Protein AF-A0A7K3LCH3-F1 (afdb_monomer_lite)

Foldseek 3Di:
DPPPVVVVCVVVVVVVVVVVVVVVVVVVVVVCVPDDDDPVVVVVVLVVVLCVVLVVVLVVVLVVQLVVQLVVQCVVCVVVVRNVCSNVRSVVVSCVVSVVVSVVVSVVVSPPDDDPDDPPPD

InterPro domains:
  IPR030802 ABC transporter permease MalE [PF02405] (44-113)
  IPR030802 ABC transporter permease MalE [PTHR30188] (7-112)

Radius of gyration: 24.0 Å; chains: 1; bounding box: 34×60×65 Å

Sequence (122 aa):
MGGDALISSNSIARPMRDVGSFAAMSLDTMVQIFRPPWAWREFLLQTWFVARVSLVPTVLLSIPFTVLTTFTLNVLLVEIGAADFSGTGAALGTVTQTGPIVTVLVVAGAGGVPPVNESALF

Organism: NCBI:txid354243

Secondary structure (DSSP, 8-state):
--SHHHHHHHHHHHHHHHHHHHHHHHHHHHHHHTSSPP-HHHHHHHHHHHHHHHHHHHHHHHHHHHHHHHHHHHHHHHHTT-GGGHHHHHHHHHHHHHHHHHHHHHHHHHTT----SS-TT-

Structure (mmCIF, N/CA/C/O backbone):
data_AF-A0A7K3LCH3-F1
#
_entry.id   AF-A0A7K3LCH3-F1
#
loop_
_atom_site.group_PDB
_atom_site.id
_atom_site.type_symbol
_atom_site.label_atom_id
_atom_site.label_alt_id
_atom_site.label_comp_id
_atom_site.label_asym_id
_atom_site.label_entity_id
_atom_site.label_seq_id
_atom_site.pdbx_PDB_ins_code
_atom_site.Cartn_x
_atom_site.Cartn_y
_atom_site.Cartn_z
_atom_site.occupancy
_atom_site.B_iso_or_equiv
_atom_site.auth_seq_id
_atom_site.auth_comp_id
_atom_site.auth_asym_id
_atom_site.auth_atom_id
_atom_site.pdbx_PDB_model_num
ATOM 1 N N . MET A 1 1 ? -5.658 -45.671 27.726 1.00 54.44 1 MET A N 1
ATOM 2 C CA . MET A 1 1 ? -5.993 -45.295 26.334 1.00 54.44 1 MET A CA 1
ATOM 3 C C . MET A 1 1 ? -7.076 -44.224 26.388 1.00 54.44 1 MET A C 1
ATOM 5 O O . MET A 1 1 ? -8.245 -44.568 26.393 1.00 54.44 1 MET A O 1
ATOM 9 N N . GLY A 1 2 ? -6.712 -42.958 26.593 1.00 57.31 2 GLY A N 1
ATOM 10 C CA . GLY A 1 2 ? -7.696 -41.896 26.865 1.00 57.31 2 GLY A CA 1
ATOM 11 C C . GLY A 1 2 ? -7.134 -40.471 26.904 1.00 57.31 2 GLY A C 1
ATOM 12 O O . GLY A 1 2 ? -7.834 -39.561 27.333 1.00 57.31 2 GLY A O 1
ATOM 13 N N . GLY A 1 3 ? -5.882 -40.260 26.479 1.00 57.31 3 GLY A N 1
ATOM 14 C CA . GLY A 1 3 ? -5.268 -38.922 26.401 1.00 57.31 3 GLY A CA 1
ATOM 15 C C . GLY A 1 3 ? -5.453 -38.258 25.031 1.00 57.31 3 GLY A C 1
ATOM 16 O O . GLY A 1 3 ? -5.245 -37.064 24.866 1.00 57.31 3 GLY A O 1
ATOM 17 N N . ASP A 1 4 ? -5.885 -39.042 24.054 1.00 58.41 4 ASP A N 1
ATOM 18 C CA . ASP A 1 4 ? -5.847 -38.784 22.621 1.00 58.41 4 ASP A CA 1
ATOM 19 C C . ASP A 1 4 ? -7.101 -38.024 22.132 1.00 58.41 4 ASP A C 1
ATOM 21 O O . ASP A 1 4 ? -7.013 -37.173 21.246 1.00 58.41 4 ASP A O 1
ATOM 25 N N . ALA A 1 5 ? -8.250 -38.204 22.798 1.00 56.81 5 ALA A N 1
ATOM 26 C CA . ALA A 1 5 ? -9.499 -37.497 22.487 1.00 56.81 5 ALA A CA 1
ATOM 27 C C . ALA A 1 5 ? -9.530 -36.030 22.974 1.00 56.81 5 ALA A C 1
ATOM 29 O O . ALA A 1 5 ? -10.176 -35.181 22.359 1.00 56.81 5 ALA A O 1
ATOM 30 N N . LEU A 1 6 ? -8.808 -35.696 24.052 1.00 55.38 6 LEU A N 1
ATOM 31 C CA . LEU A 1 6 ? -8.745 -34.326 24.586 1.00 55.38 6 LEU A CA 1
ATOM 32 C C . LEU A 1 6 ? -7.836 -33.404 23.756 1.00 55.38 6 LEU A C 1
ATOM 34 O O . LEU A 1 6 ? -8.024 -32.187 23.761 1.00 55.38 6 LEU A O 1
ATOM 38 N N . ILE A 1 7 ? -6.876 -33.971 23.019 1.00 57.34 7 ILE A N 1
ATOM 39 C CA . ILE A 1 7 ? -5.931 -33.219 22.182 1.00 57.34 7 ILE A CA 1
ATOM 40 C C . ILE A 1 7 ? -6.604 -32.753 20.878 1.00 57.34 7 ILE A C 1
ATOM 42 O O . ILE A 1 7 ? -6.376 -31.622 20.455 1.00 57.34 7 ILE A O 1
ATOM 46 N N . SER A 1 8 ? -7.503 -33.559 20.297 1.00 57.41 8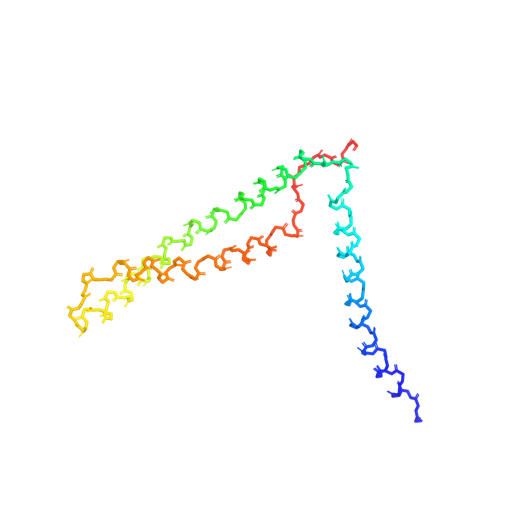 SER A N 1
ATOM 47 C CA . SER A 1 8 ? -8.206 -33.243 19.039 1.00 57.41 8 SER A CA 1
ATOM 48 C C . SER A 1 8 ? -9.259 -32.133 19.189 1.00 57.41 8 SER A C 1
ATOM 50 O O . SER A 1 8 ? -9.323 -31.208 18.377 1.00 57.41 8 SER A O 1
ATOM 52 N N . SER A 1 9 ? -10.032 -32.152 20.279 1.00 55.31 9 SER A N 1
ATOM 53 C CA . SER A 1 9 ? -11.023 -31.103 20.557 1.00 55.31 9 SER A CA 1
ATOM 54 C C . SER A 1 9 ? -10.363 -29.751 20.828 1.00 55.31 9 SER A C 1
ATOM 56 O O . SER A 1 9 ? -10.870 -28.716 20.403 1.00 55.31 9 SER A O 1
ATOM 58 N N . ASN A 1 10 ? -9.207 -29.737 21.501 1.00 60.50 10 ASN A N 1
ATOM 59 C CA . ASN A 1 10 ? -8.522 -28.498 21.870 1.00 60.50 10 ASN A CA 1
ATOM 60 C C . ASN A 1 10 ? -7.665 -27.923 20.725 1.00 60.50 10 ASN A C 1
ATOM 62 O O . ASN A 1 10 ? -7.453 -26.713 20.678 1.00 60.50 10 ASN A O 1
ATOM 66 N N . SER A 1 11 ? -7.195 -28.748 19.781 1.00 61.84 11 SER A N 1
ATOM 67 C CA . SER A 1 11 ? -6.444 -28.274 18.610 1.00 61.84 11 SER A CA 1
ATOM 68 C C . SER A 1 11 ? -7.331 -27.578 17.578 1.00 61.84 11 SER A C 1
ATOM 70 O O . SER A 1 11 ? -6.869 -26.652 16.921 1.00 61.84 11 SER A O 1
ATOM 72 N N . ILE A 1 12 ? -8.598 -27.991 17.458 1.00 65.06 12 ILE A N 1
ATOM 73 C CA . ILE A 1 12 ? -9.586 -27.380 16.551 1.00 65.06 12 ILE A CA 1
ATOM 74 C C . ILE A 1 12 ? -10.340 -26.236 17.249 1.00 65.06 12 ILE A C 1
ATOM 76 O O . ILE A 1 12 ? -10.626 -25.214 16.629 1.00 65.06 12 ILE A O 1
ATOM 80 N N . ALA A 1 13 ? -10.607 -26.342 18.556 1.00 72.19 13 ALA A N 1
ATOM 81 C CA . ALA A 1 13 ? -11.300 -25.284 19.297 1.00 72.19 13 ALA A CA 1
ATOM 82 C C . ALA A 1 13 ? -10.473 -23.997 19.468 1.00 72.19 13 ALA A C 1
ATOM 84 O O . ALA A 1 13 ? -11.057 -22.924 19.612 1.00 72.19 13 ALA A O 1
ATOM 85 N N . ARG A 1 14 ? -9.135 -24.081 19.455 1.00 74.19 14 ARG A N 1
ATOM 86 C CA . ARG A 1 14 ? -8.232 -22.916 19.527 1.00 74.19 14 ARG A CA 1
ATOM 87 C C . ARG A 1 14 ? -8.364 -21.977 18.317 1.00 74.19 14 ARG A C 1
ATOM 89 O O . ARG A 1 14 ? -8.804 -20.851 18.530 1.00 74.19 14 ARG A O 1
ATOM 96 N N . PRO A 1 15 ? -8.123 -22.420 17.067 1.00 79.31 15 PRO A N 1
ATOM 97 C CA . PRO A 1 15 ? -8.269 -21.550 15.900 1.00 79.31 15 PRO A CA 1
ATOM 98 C C . PRO A 1 15 ? -9.709 -21.051 15.731 1.00 79.31 15 PRO A C 1
ATOM 100 O O . PRO A 1 15 ? -9.925 -19.920 15.310 1.00 79.31 15 PRO A O 1
ATOM 103 N N . MET A 1 16 ? -10.710 -21.849 16.121 1.00 82.44 16 MET A N 1
ATOM 104 C CA . MET A 1 16 ? -12.113 -21.433 16.040 1.00 82.44 16 MET A CA 1
ATOM 105 C C . MET A 1 16 ? -12.468 -20.338 17.062 1.00 82.44 16 MET A C 1
ATOM 107 O O . MET A 1 16 ? -13.284 -19.466 16.768 1.00 82.44 16 MET A O 1
ATOM 111 N N . ARG A 1 17 ? -11.821 -20.328 18.237 1.00 82.75 17 ARG A N 1
ATOM 112 C CA . ARG A 1 17 ? -11.906 -19.211 19.194 1.00 82.75 17 ARG A CA 1
ATOM 113 C C . ARG A 1 17 ? -11.165 -17.974 18.714 1.00 82.75 17 ARG A C 1
ATOM 115 O O . ARG A 1 17 ? -11.689 -16.884 18.907 1.00 82.75 17 ARG A O 1
ATOM 122 N N . ASP A 1 18 ? -10.009 -18.128 18.079 1.00 84.88 18 ASP A N 1
ATOM 123 C CA . ASP A 1 18 ? -9.239 -16.990 17.567 1.00 84.88 18 ASP A CA 1
ATOM 124 C C . ASP A 1 18 ? -9.997 -16.271 16.442 1.00 84.88 18 ASP A C 1
ATOM 126 O O . ASP A 1 18 ? -10.118 -15.047 16.457 1.00 84.88 18 ASP A O 1
ATOM 130 N N . VAL A 1 19 ? -10.616 -17.028 15.530 1.00 87.31 19 VAL A N 1
ATOM 131 C CA . VAL A 1 19 ? -11.502 -16.478 14.490 1.00 87.31 19 VAL A CA 1
ATOM 132 C C . VAL A 1 19 ? -12.734 -15.804 15.105 1.00 87.31 19 VAL A C 1
ATOM 134 O O . VAL A 1 19 ? -13.105 -14.711 14.682 1.00 87.31 19 VAL A O 1
ATOM 137 N N . GLY A 1 20 ? -13.350 -16.413 16.127 1.00 86.25 20 GLY A N 1
ATOM 138 C CA . GLY A 1 20 ? -14.485 -15.818 16.841 1.00 86.25 20 GLY A CA 1
ATOM 139 C C . GLY A 1 20 ? -14.124 -14.524 17.580 1.00 86.25 20 GLY A C 1
ATOM 140 O O . GLY A 1 20 ? -14.880 -13.558 17.534 1.00 86.25 20 GLY A O 1
ATOM 141 N N . SER A 1 21 ? -12.947 -14.484 18.205 1.00 87.38 21 SER A N 1
ATOM 142 C CA . SER A 1 21 ? -12.398 -13.307 18.887 1.00 87.38 21 SER A CA 1
ATOM 143 C C . SER A 1 21 ? -12.090 -12.177 17.901 1.00 87.38 21 SER A C 1
ATOM 145 O O . SER A 1 21 ? -12.486 -11.033 18.118 1.00 87.38 21 SER A O 1
ATOM 147 N N . PHE A 1 22 ? -11.472 -12.501 16.762 1.00 87.88 22 PHE A N 1
ATOM 148 C CA . PHE A 1 22 ? -11.220 -11.545 15.685 1.00 87.88 22 PHE A CA 1
ATOM 149 C C . PHE A 1 22 ? -12.518 -10.980 15.095 1.00 87.88 22 PHE A C 1
ATOM 151 O O . PHE A 1 22 ? -12.626 -9.772 14.878 1.00 87.88 22 PHE A O 1
ATOM 158 N N . ALA A 1 23 ? -13.517 -11.835 14.860 1.00 89.25 23 ALA A N 1
ATOM 159 C CA . ALA A 1 23 ? -14.818 -11.413 14.354 1.00 89.25 23 ALA A CA 1
ATOM 160 C C . ALA A 1 23 ? -15.539 -10.493 15.350 1.00 89.25 23 ALA A C 1
ATOM 162 O O . ALA A 1 23 ? -16.072 -9.463 14.942 1.00 89.25 23 ALA A O 1
ATOM 163 N N . ALA A 1 24 ? -15.501 -10.815 16.647 1.00 89.62 24 ALA A N 1
ATOM 164 C CA . ALA A 1 24 ? -16.056 -9.970 17.701 1.00 89.62 24 ALA A CA 1
ATOM 165 C C . ALA A 1 24 ? -15.352 -8.604 17.770 1.00 89.62 24 ALA A C 1
ATOM 167 O O . ALA A 1 24 ? -16.021 -7.577 17.721 1.00 89.62 24 ALA A O 1
ATOM 168 N N . MET A 1 25 ? -14.014 -8.580 17.769 1.00 91.38 25 MET A N 1
ATOM 169 C CA . MET A 1 25 ? -13.221 -7.343 17.744 1.00 91.38 25 MET A CA 1
ATOM 170 C C . MET A 1 25 ? -13.519 -6.494 16.499 1.00 91.38 25 MET A C 1
ATOM 172 O O . MET A 1 25 ? -13.660 -5.274 16.589 1.00 91.38 25 MET A O 1
ATOM 176 N N . SER A 1 26 ? -13.627 -7.131 15.331 1.00 88.75 26 SER A N 1
ATOM 177 C CA . SER A 1 26 ? -13.935 -6.452 14.067 1.00 88.75 26 SER A CA 1
ATOM 178 C C . SER A 1 26 ? -15.336 -5.845 14.090 1.00 88.75 26 SER A C 1
ATOM 180 O O . SER A 1 26 ? -15.530 -4.723 13.628 1.00 88.75 26 SER A O 1
ATOM 182 N N . LEU A 1 27 ? -16.308 -6.563 14.658 1.00 88.81 27 LEU A N 1
ATOM 183 C CA . LEU A 1 27 ? -17.690 -6.112 14.772 1.00 88.81 27 LEU A CA 1
ATOM 184 C C . LEU A 1 27 ? -17.825 -4.965 15.779 1.00 88.81 27 LEU A C 1
ATOM 186 O O . LEU A 1 27 ? -18.457 -3.962 15.455 1.00 88.81 27 LEU A O 1
ATOM 190 N N . ASP A 1 28 ? -17.170 -5.054 16.939 1.00 86.88 28 ASP A N 1
ATOM 191 C CA . ASP A 1 28 ? -17.095 -3.955 17.908 1.00 86.88 28 ASP A CA 1
ATOM 192 C C . ASP A 1 28 ? -16.455 -2.710 17.282 1.00 86.88 28 ASP A C 1
ATOM 194 O O . ASP A 1 28 ? -16.999 -1.610 17.388 1.00 86.88 28 ASP A O 1
ATOM 198 N N . THR A 1 29 ? -15.350 -2.884 16.550 1.00 86.12 29 THR A N 1
ATOM 199 C CA . THR A 1 29 ? -14.693 -1.794 15.811 1.00 86.12 29 THR A CA 1
ATOM 200 C C . THR A 1 29 ? -15.640 -1.175 14.783 1.00 86.12 29 THR A C 1
ATOM 202 O O . THR A 1 29 ? -15.789 0.044 14.735 1.00 86.12 29 THR A O 1
ATOM 205 N N . MET A 1 30 ? -16.337 -1.997 13.992 1.00 86.06 30 MET A N 1
ATOM 206 C CA . MET A 1 30 ? -17.285 -1.535 12.975 1.00 86.06 30 MET A CA 1
ATOM 207 C C . MET A 1 30 ? -18.446 -0.746 13.589 1.00 86.06 30 MET A C 1
ATOM 209 O O . MET A 1 30 ? -18.857 0.275 13.043 1.00 86.06 30 MET A O 1
ATOM 213 N N . VAL A 1 31 ? -18.954 -1.180 14.744 1.00 85.19 31 VAL A N 1
ATOM 214 C CA . VAL A 1 31 ? -19.985 -0.453 15.494 1.00 85.19 31 VAL A CA 1
ATOM 215 C C . VAL A 1 31 ? -19.435 0.866 16.047 1.00 85.19 31 VAL A C 1
ATOM 217 O O . VAL A 1 31 ? -20.150 1.872 16.042 1.00 85.19 31 VAL A O 1
ATOM 220 N N . GLN A 1 32 ? -18.170 0.902 16.480 1.00 82.00 32 GLN A N 1
ATOM 221 C CA . GLN A 1 32 ? -17.523 2.126 16.958 1.00 82.00 32 GLN A CA 1
ATOM 222 C C . GLN A 1 32 ? -17.250 3.161 15.858 1.00 82.00 32 GLN A C 1
ATOM 224 O O . GLN A 1 32 ? -17.285 4.350 16.165 1.00 82.00 32 GLN A O 1
ATOM 229 N N . ILE A 1 33 ? -17.086 2.768 14.587 1.00 81.06 33 ILE A N 1
ATOM 230 C CA . ILE A 1 33 ? -16.942 3.717 13.457 1.00 81.06 33 ILE A CA 1
ATOM 231 C C . ILE A 1 33 ? -18.111 4.719 13.414 1.00 81.06 33 ILE A C 1
ATOM 233 O O . ILE A 1 33 ? -17.920 5.905 13.133 1.00 81.06 33 ILE A O 1
ATOM 237 N N . PHE A 1 34 ? -19.324 4.262 13.733 1.00 79.19 34 PHE A N 1
ATOM 238 C CA . PHE A 1 34 ? -20.539 5.080 13.689 1.00 79.19 34 PHE A CA 1
ATOM 239 C C . PHE A 1 34 ? -20.807 5.872 14.977 1.00 79.19 34 PHE A C 1
ATOM 241 O O . PHE A 1 34 ? -21.779 6.627 15.029 1.00 79.19 34 PHE A O 1
ATOM 248 N N . ARG A 1 35 ? -19.973 5.730 16.020 1.00 72.62 35 ARG A N 1
ATOM 249 C CA . ARG A 1 35 ? -20.118 6.483 17.273 1.00 72.62 35 ARG A CA 1
ATOM 250 C C . ARG A 1 35 ? -19.149 7.679 17.310 1.00 72.62 35 ARG A C 1
ATOM 252 O O . ARG A 1 35 ? -17.942 7.472 17.372 1.00 72.62 35 ARG A O 1
ATOM 259 N N . PRO A 1 36 ? -19.632 8.936 17.305 1.00 62.12 36 PRO A N 1
ATOM 260 C CA . PRO A 1 36 ? -18.790 10.094 17.634 1.00 62.12 36 PRO A CA 1
ATOM 261 C C . PRO A 1 36 ? -18.390 10.030 19.126 1.00 62.12 36 PRO A C 1
ATOM 263 O O . PRO A 1 36 ? -19.189 9.511 19.913 1.00 62.12 36 PRO A O 1
ATOM 266 N N . PRO A 1 37 ? -17.216 10.533 19.575 1.00 68.00 37 PRO A N 1
ATOM 267 C CA . PRO A 1 37 ? -16.352 11.573 18.993 1.00 68.00 37 PRO A CA 1
ATOM 268 C C . PRO A 1 37 ? -15.174 11.050 18.144 1.00 68.00 37 PRO A C 1
ATOM 270 O O . PRO A 1 37 ? -14.350 10.262 18.596 1.00 68.00 37 PRO A O 1
ATOM 273 N N . TRP A 1 38 ? -15.051 11.546 16.911 1.00 69.06 38 TRP A N 1
ATOM 274 C CA . TRP A 1 38 ? -14.011 11.138 15.960 1.00 69.06 38 TRP A CA 1
ATOM 275 C C . TRP A 1 38 ? -12.637 11.770 16.259 1.00 69.06 38 TRP A C 1
ATOM 277 O O . TRP A 1 38 ? -12.488 12.995 16.252 1.00 69.06 38 TRP A O 1
ATOM 287 N N . ALA A 1 39 ? -11.607 10.940 16.447 1.00 76.75 39 ALA A N 1
ATOM 288 C CA . ALA A 1 39 ? -10.221 11.353 16.697 1.00 76.75 39 ALA A CA 1
ATOM 289 C C . ALA A 1 39 ? -9.470 11.755 15.406 1.00 76.75 39 ALA A C 1
ATOM 291 O O . ALA A 1 39 ? -8.426 11.202 15.068 1.00 76.75 39 ALA A O 1
ATOM 292 N N . TRP A 1 40 ? -9.991 12.740 14.666 1.00 76.62 40 TRP A N 1
ATOM 293 C CA . TRP A 1 40 ? -9.440 13.176 13.369 1.00 76.62 40 TRP A CA 1
ATOM 294 C C . TRP A 1 40 ? -7.966 13.583 13.404 1.00 76.62 40 TRP A C 1
ATOM 296 O O . TRP A 1 40 ? -7.250 13.397 12.424 1.00 76.62 40 TRP A O 1
ATOM 306 N N . ARG A 1 41 ? -7.509 14.147 14.527 1.00 77.94 41 ARG A N 1
ATOM 307 C CA . ARG A 1 41 ? -6.107 14.548 14.711 1.00 77.94 41 ARG A CA 1
ATOM 308 C C . ARG A 1 41 ? -5.183 13.333 14.706 1.00 77.94 41 ARG A C 1
ATOM 310 O O . ARG A 1 41 ? -4.185 13.342 13.993 1.00 77.94 41 ARG A O 1
ATOM 317 N N . GLU A 1 42 ? -5.572 12.288 15.428 1.00 79.94 42 GLU A N 1
ATOM 318 C CA . GLU A 1 42 ? -4.824 11.034 15.511 1.00 79.94 42 GLU A CA 1
ATOM 319 C C . GLU A 1 42 ? -4.853 10.295 14.173 1.00 79.94 42 GLU A C 1
ATOM 321 O O . GLU A 1 42 ? -3.822 9.861 13.669 1.00 79.94 42 GLU A O 1
ATOM 326 N N . PHE A 1 43 ? -6.022 10.263 13.527 1.00 80.31 43 PHE A N 1
ATOM 327 C CA . PHE A 1 43 ? -6.181 9.668 12.205 1.00 80.31 43 PHE A CA 1
ATOM 328 C C . PHE A 1 43 ? -5.265 10.317 11.158 1.00 80.31 43 PHE A C 1
ATOM 330 O O . PHE A 1 43 ? -4.606 9.613 10.390 1.00 80.31 43 PHE A O 1
ATOM 337 N N . LEU A 1 44 ? -5.186 11.652 11.128 1.00 83.00 44 LEU A N 1
ATOM 338 C CA . LEU A 1 44 ? -4.315 12.370 10.196 1.00 83.00 44 LEU A CA 1
ATOM 339 C C . LEU A 1 44 ? -2.830 12.156 10.512 1.00 83.00 44 LEU A C 1
ATOM 341 O O . LEU A 1 44 ? -2.053 11.935 9.586 1.00 83.00 44 LEU A O 1
ATOM 345 N N . LEU A 1 45 ? -2.432 12.176 11.789 1.00 84.06 45 LEU A N 1
ATOM 346 C CA . LEU A 1 45 ? -1.047 11.917 12.202 1.00 84.06 45 LEU A CA 1
ATOM 347 C C . LEU A 1 45 ? -0.603 10.494 11.847 1.00 84.06 45 LEU A C 1
ATOM 349 O O . LEU A 1 45 ? 0.475 10.304 11.279 1.00 84.06 45 LEU A O 1
ATOM 353 N N . GLN A 1 46 ? -1.450 9.504 12.117 1.00 82.69 46 GLN A N 1
ATOM 354 C CA . GLN A 1 46 ? -1.152 8.105 11.841 1.00 82.69 46 GLN A CA 1
ATOM 355 C C . GLN A 1 46 ? -1.153 7.815 10.335 1.00 82.69 46 GLN A C 1
ATOM 357 O O . GLN A 1 46 ? -0.219 7.193 9.832 1.00 82.69 46 GLN A O 1
ATOM 362 N N . THR A 1 47 ? -2.121 8.351 9.583 1.00 83.38 47 THR A N 1
ATOM 363 C CA . THR A 1 47 ? -2.145 8.242 8.112 1.00 83.38 47 THR A CA 1
ATOM 364 C C . THR A 1 47 ? -0.916 8.902 7.487 1.00 83.38 47 THR A C 1
ATOM 366 O O . THR A 1 47 ? -0.316 8.351 6.566 1.00 83.38 47 THR A O 1
ATOM 369 N N . TRP A 1 48 ? -0.491 10.057 8.005 1.00 82.88 48 TRP A N 1
ATOM 370 C CA . TRP A 1 48 ? 0.704 10.755 7.534 1.00 82.88 48 TRP A CA 1
ATOM 371 C C . TRP A 1 48 ? 1.995 9.977 7.819 1.00 82.88 48 TRP A C 1
ATOM 373 O O . TRP A 1 48 ? 2.878 9.912 6.961 1.00 82.88 48 TRP A O 1
ATOM 383 N N . PHE A 1 49 ? 2.107 9.350 8.994 1.00 83.12 49 PHE A N 1
ATOM 384 C CA . PHE A 1 49 ? 3.235 8.478 9.329 1.00 83.12 49 PHE A CA 1
ATOM 385 C C . PHE A 1 49 ? 3.315 7.282 8.377 1.00 83.12 49 PHE A C 1
ATOM 387 O O . PHE A 1 49 ? 4.352 7.052 7.753 1.00 83.12 49 PHE A O 1
ATOM 394 N N . VAL A 1 50 ? 2.194 6.582 8.199 1.00 81.38 50 VAL A N 1
ATOM 395 C CA . VAL A 1 50 ? 2.079 5.430 7.300 1.00 81.38 50 VAL A CA 1
ATOM 396 C C . VAL A 1 50 ? 2.456 5.810 5.873 1.00 81.38 50 VAL A C 1
ATOM 398 O O . VAL A 1 50 ? 3.312 5.163 5.272 1.00 81.38 50 VAL A O 1
ATOM 401 N N . ALA A 1 51 ? 1.882 6.900 5.359 1.00 83.75 51 ALA A N 1
ATOM 402 C CA . ALA A 1 51 ? 2.158 7.380 4.013 1.00 83.75 51 ALA A CA 1
ATOM 403 C C . ALA A 1 51 ?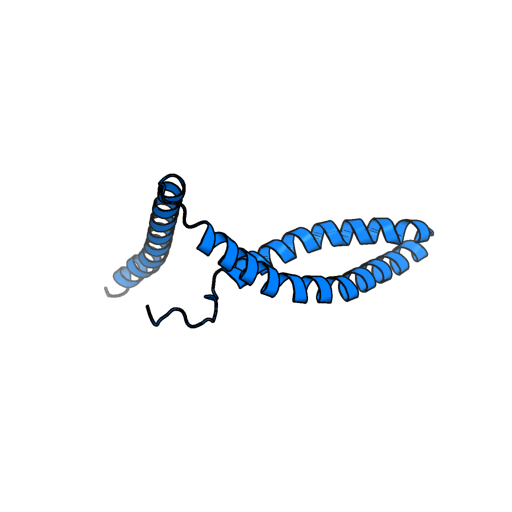 3.648 7.687 3.810 1.00 83.75 51 ALA A C 1
ATOM 405 O O . ALA A 1 51 ? 4.212 7.332 2.780 1.00 83.75 51 ALA A O 1
ATOM 406 N N . ARG A 1 52 ? 4.324 8.300 4.790 1.00 82.38 52 ARG A N 1
ATOM 407 C CA . ARG A 1 52 ? 5.764 8.591 4.690 1.00 82.38 52 ARG A CA 1
ATOM 408 C C . ARG A 1 52 ? 6.627 7.331 4.692 1.00 82.38 52 ARG A C 1
ATOM 410 O O . ARG A 1 52 ? 7.589 7.272 3.929 1.00 82.38 52 ARG A O 1
ATOM 417 N N . VAL A 1 53 ? 6.290 6.342 5.519 1.00 83.81 53 VAL A N 1
ATOM 418 C CA . VAL A 1 53 ? 7.036 5.077 5.618 1.00 83.81 53 VAL A CA 1
ATOM 419 C C . VAL A 1 53 ? 6.893 4.244 4.340 1.00 83.81 53 VAL A C 1
ATOM 421 O O . VAL A 1 53 ? 7.856 3.608 3.919 1.00 83.81 53 VAL A O 1
ATOM 424 N N . SER A 1 54 ? 5.732 4.280 3.680 1.00 79.88 54 SER A N 1
ATOM 425 C CA . SER A 1 54 ? 5.465 3.470 2.486 1.00 79.88 54 SER A CA 1
ATOM 426 C C . SER A 1 54 ? 5.786 4.161 1.157 1.00 79.88 54 SER A C 1
ATOM 428 O O . SER A 1 54 ? 6.121 3.487 0.181 1.00 79.88 54 SER A O 1
ATOM 430 N N . LEU A 1 55 ? 5.693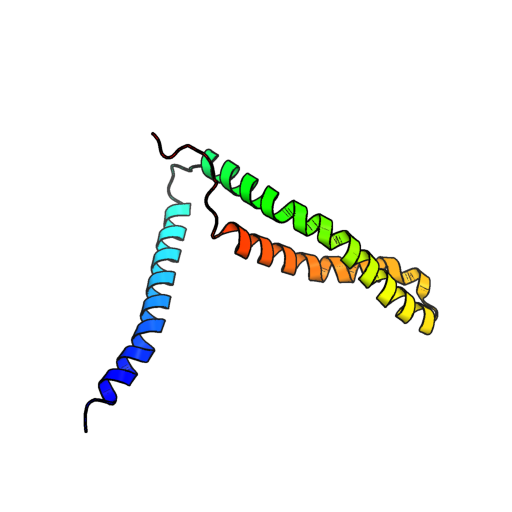 5.490 1.074 1.00 82.19 55 LEU A N 1
ATOM 431 C CA . LEU A 1 55 ? 5.836 6.217 -0.194 1.00 82.19 55 LEU A CA 1
ATOM 432 C C . LEU A 1 55 ? 7.284 6.238 -0.694 1.00 82.19 55 LEU A C 1
ATOM 434 O O . LEU A 1 55 ? 7.520 6.034 -1.882 1.00 82.19 55 LEU A O 1
ATOM 438 N N . VAL A 1 56 ? 8.256 6.402 0.206 1.00 85.94 56 VAL A N 1
ATOM 439 C CA . VAL A 1 56 ? 9.688 6.386 -0.141 1.00 85.94 56 VAL A CA 1
ATOM 440 C C . VAL A 1 56 ? 10.117 5.061 -0.794 1.00 85.94 56 VAL A C 1
ATOM 442 O O . VAL A 1 56 ? 10.623 5.105 -1.918 1.00 85.94 56 VAL A O 1
ATOM 445 N N . PRO A 1 57 ? 9.899 3.882 -0.176 1.00 81.62 57 PRO A N 1
ATOM 446 C CA . PRO A 1 57 ? 10.276 2.611 -0.791 1.00 81.62 57 PRO A CA 1
ATOM 447 C C . PRO A 1 57 ? 9.478 2.315 -2.065 1.00 81.62 57 PRO A C 1
ATOM 449 O O . PRO A 1 57 ? 10.034 1.753 -3.004 1.00 81.62 57 PRO A O 1
ATOM 452 N N . THR A 1 58 ? 8.213 2.744 -2.144 1.00 84.19 58 THR A N 1
ATOM 453 C CA . THR A 1 58 ? 7.386 2.571 -3.350 1.00 84.19 58 THR A CA 1
ATOM 454 C C . THR A 1 58 ? 7.957 3.332 -4.546 1.00 84.19 58 THR A C 1
ATOM 456 O O . THR A 1 58 ? 8.104 2.766 -5.628 1.00 84.19 58 THR A O 1
ATOM 459 N N . VAL A 1 59 ? 8.321 4.605 -4.363 1.00 86.56 59 VAL A N 1
ATOM 460 C CA . VAL A 1 59 ? 8.909 5.424 -5.436 1.00 86.56 59 VAL A CA 1
ATOM 461 C C . VAL A 1 59 ? 10.263 4.859 -5.859 1.00 86.56 59 VAL A C 1
ATOM 463 O O . VAL A 1 59 ? 10.513 4.713 -7.058 1.00 86.56 59 VAL A O 1
ATOM 466 N N . LEU A 1 60 ? 11.096 4.478 -4.886 1.00 89.19 60 LEU A N 1
ATOM 467 C CA . LEU A 1 60 ? 12.423 3.915 -5.124 1.00 89.19 60 LEU A CA 1
ATOM 468 C C . LEU A 1 60 ? 12.359 2.585 -5.890 1.00 89.19 60 LEU A C 1
ATOM 470 O O . LEU A 1 60 ? 13.177 2.367 -6.778 1.00 89.19 60 LEU A O 1
ATOM 474 N N . LEU A 1 61 ? 11.364 1.735 -5.610 1.00 86.50 61 LEU A N 1
ATOM 475 C CA . LEU A 1 61 ? 11.103 0.496 -6.354 1.00 86.50 61 LEU A CA 1
ATOM 476 C C . LEU A 1 61 ? 10.458 0.725 -7.728 1.00 86.50 61 LEU A C 1
ATOM 478 O O . LEU A 1 61 ? 10.678 -0.078 -8.634 1.00 86.50 61 LEU A O 1
ATOM 482 N N . SER A 1 62 ? 9.690 1.802 -7.922 1.00 85.75 62 SER A N 1
ATOM 483 C CA . SER A 1 62 ? 9.002 2.039 -9.202 1.00 85.75 62 SER A CA 1
ATOM 484 C C . SER A 1 62 ? 9.973 2.264 -10.367 1.00 85.75 62 SER A C 1
ATOM 486 O O . SER A 1 62 ? 9.695 1.835 -11.487 1.00 85.75 62 SER A O 1
ATOM 488 N N . ILE A 1 63 ? 11.137 2.869 -10.102 1.00 89.31 63 ILE A N 1
ATOM 489 C CA . ILE A 1 63 ? 12.169 3.144 -11.110 1.00 89.31 63 ILE A CA 1
ATOM 490 C C . ILE A 1 63 ? 12.746 1.839 -11.687 1.00 89.31 63 ILE A C 1
ATOM 492 O O . ILE A 1 63 ? 12.586 1.616 -12.890 1.00 89.31 63 ILE A O 1
ATOM 496 N N . PRO A 1 64 ? 13.373 0.943 -10.893 1.00 86.44 64 PRO A N 1
ATOM 497 C CA . PRO A 1 64 ? 13.916 -0.302 -11.426 1.00 86.44 64 PRO A CA 1
ATOM 498 C C . PRO A 1 64 ? 12.823 -1.193 -12.023 1.00 86.44 64 PRO A C 1
ATOM 500 O O . PRO A 1 64 ? 13.058 -1.828 -13.047 1.00 86.44 64 PRO A O 1
ATOM 503 N N . PHE A 1 65 ? 11.618 -1.204 -11.444 1.00 85.19 65 PHE A N 1
ATOM 504 C CA . PHE A 1 65 ? 10.511 -2.021 -11.941 1.00 85.19 65 PHE A CA 1
ATOM 505 C C . PHE A 1 65 ? 10.008 -1.570 -13.322 1.00 85.19 65 PHE A C 1
ATOM 507 O O . PHE A 1 65 ? 9.813 -2.399 -14.214 1.00 85.19 65 PHE A O 1
ATOM 514 N N . THR A 1 66 ? 9.872 -0.260 -13.542 1.00 86.06 66 THR A N 1
ATOM 515 C CA . THR A 1 66 ? 9.459 0.293 -14.844 1.00 86.06 66 THR A CA 1
ATOM 516 C C . THR A 1 66 ? 10.528 0.052 -15.910 1.00 86.06 66 THR A C 1
ATOM 518 O O . THR A 1 66 ? 10.203 -0.308 -17.044 1.00 86.06 66 THR A O 1
ATOM 521 N N . VAL A 1 67 ? 11.808 0.190 -15.545 1.00 89.06 67 VAL A N 1
ATOM 522 C CA . VAL A 1 67 ? 12.938 -0.082 -16.446 1.00 89.06 67 VAL A CA 1
ATOM 523 C C . VAL A 1 67 ? 12.976 -1.561 -16.842 1.00 89.06 67 VAL A C 1
ATOM 525 O O . VAL A 1 67 ? 13.038 -1.864 -18.032 1.00 89.06 67 VAL A O 1
ATOM 528 N N . LEU A 1 68 ? 12.862 -2.483 -15.879 1.00 89.38 68 LEU A N 1
ATOM 529 C CA . LEU A 1 68 ? 12.821 -3.930 -16.131 1.00 89.38 68 LEU A CA 1
ATOM 530 C C . LEU A 1 68 ? 11.632 -4.336 -17.010 1.00 89.38 68 LEU A C 1
ATOM 532 O O . LEU A 1 68 ? 11.801 -5.115 -17.950 1.00 89.38 68 LEU A O 1
ATOM 536 N N . THR A 1 69 ? 10.443 -3.794 -16.738 1.00 85.69 69 THR A N 1
ATOM 537 C CA . THR A 1 69 ? 9.223 -4.105 -17.501 1.00 85.69 69 THR A CA 1
ATOM 538 C C . THR A 1 69 ? 9.322 -3.587 -18.934 1.00 85.69 69 THR A C 1
ATOM 540 O O . THR A 1 69 ? 9.020 -4.316 -19.878 1.00 85.69 69 THR A O 1
ATOM 543 N N . THR A 1 70 ? 9.809 -2.356 -19.112 1.00 85.56 70 THR A N 1
ATOM 544 C CA . THR A 1 70 ? 10.020 -1.771 -20.444 1.00 85.56 70 THR A CA 1
ATOM 545 C C . THR A 1 70 ? 11.070 -2.549 -21.223 1.00 85.56 70 THR A C 1
ATOM 547 O O . THR A 1 70 ? 10.847 -2.841 -22.390 1.00 85.56 70 THR A O 1
ATOM 550 N N . PHE A 1 71 ? 12.177 -2.941 -20.587 1.00 87.06 71 PHE A N 1
ATOM 551 C CA . PHE A 1 71 ? 13.218 -3.750 -21.219 1.00 87.06 71 PHE A CA 1
ATOM 552 C C . PHE A 1 71 ? 12.694 -5.125 -21.653 1.00 87.06 71 PHE A C 1
ATOM 554 O O . PHE A 1 71 ? 12.862 -5.512 -22.806 1.00 87.06 71 PHE A O 1
ATOM 561 N N . THR A 1 72 ? 12.000 -5.830 -20.755 1.00 87.81 72 THR A N 1
ATOM 562 C CA . THR A 1 72 ? 11.434 -7.161 -21.027 1.00 87.81 72 THR A CA 1
ATOM 563 C C . THR A 1 72 ? 10.456 -7.111 -22.196 1.00 87.81 72 THR A C 1
ATOM 565 O O . THR A 1 72 ? 10.554 -7.907 -23.126 1.00 87.81 72 THR A O 1
ATOM 568 N N . LEU A 1 73 ? 9.539 -6.141 -22.191 1.00 85.44 73 LEU A N 1
ATOM 569 C CA . LEU A 1 73 ? 8.593 -5.965 -23.288 1.00 85.44 73 LEU A CA 1
ATOM 570 C C . LEU A 1 73 ? 9.277 -5.498 -24.569 1.00 85.44 73 LEU A C 1
ATOM 572 O O . LEU A 1 73 ? 8.884 -5.930 -25.640 1.00 85.44 73 LEU A O 1
ATOM 576 N N . ASN A 1 74 ? 10.306 -4.657 -24.495 1.00 87.06 74 ASN A N 1
ATOM 577 C CA . ASN A 1 74 ? 11.022 -4.209 -25.684 1.00 87.06 74 ASN A CA 1
ATOM 578 C C . ASN A 1 74 ? 11.704 -5.379 -26.409 1.00 87.06 74 ASN A C 1
ATOM 580 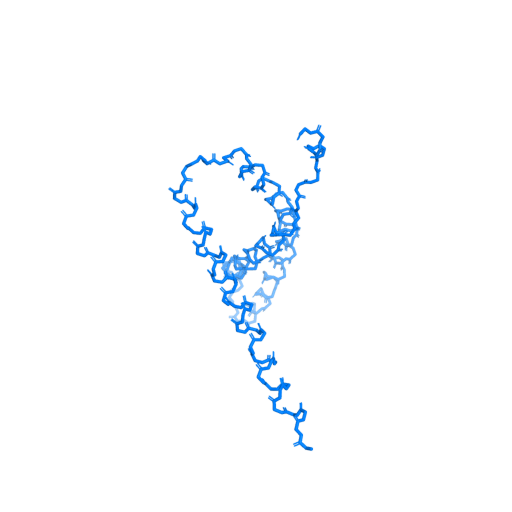O O . ASN A 1 74 ? 11.529 -5.503 -27.616 1.00 87.06 74 ASN A O 1
ATOM 584 N N . VAL A 1 75 ? 12.376 -6.282 -25.683 1.00 86.62 75 VAL A N 1
ATOM 585 C CA . VAL A 1 75 ? 12.962 -7.503 -26.269 1.00 86.62 75 VAL A CA 1
ATOM 586 C C . VAL A 1 75 ? 11.878 -8.359 -26.934 1.00 86.62 75 VAL A C 1
ATOM 588 O O . VAL A 1 75 ? 12.004 -8.697 -28.108 1.00 86.62 75 VAL A O 1
ATOM 591 N N . LEU A 1 76 ? 10.772 -8.625 -26.230 1.00 85.75 76 LEU A N 1
ATOM 592 C CA . LEU A 1 76 ? 9.667 -9.438 -26.755 1.00 85.75 76 LEU A CA 1
ATOM 593 C C . LEU A 1 76 ? 8.981 -8.807 -27.976 1.00 85.75 76 LEU A C 1
ATOM 595 O O . LEU A 1 76 ? 8.597 -9.509 -28.906 1.00 85.75 76 LEU A O 1
ATOM 599 N N . LEU A 1 77 ? 8.804 -7.484 -27.983 1.00 83.81 77 LEU A N 1
ATOM 600 C CA . LEU A 1 77 ? 8.114 -6.781 -29.063 1.00 83.81 77 LEU A CA 1
ATOM 601 C C . LEU A 1 77 ? 9.017 -6.567 -30.283 1.00 83.81 77 LEU A C 1
ATOM 603 O O . LEU A 1 77 ? 8.509 -6.553 -31.402 1.00 83.81 77 LEU A O 1
ATOM 607 N N . VAL A 1 78 ? 10.335 -6.437 -30.105 1.00 83.88 78 VAL A N 1
ATOM 608 C CA . VAL A 1 78 ? 11.301 -6.389 -31.215 1.00 83.88 78 VAL A CA 1
ATOM 609 C C . VAL A 1 78 ? 11.313 -7.709 -31.991 1.00 83.88 78 VAL A C 1
ATOM 611 O O . VAL A 1 78 ? 11.348 -7.676 -33.220 1.00 83.88 78 VAL A O 1
ATOM 614 N N . GLU A 1 79 ? 11.193 -8.854 -31.313 1.00 83.25 79 GLU A N 1
ATOM 615 C CA . GLU A 1 79 ? 11.140 -10.178 -31.960 1.00 83.25 79 GLU A CA 1
ATOM 616 C C . GLU A 1 79 ? 9.922 -10.365 -32.882 1.00 83.25 79 GLU A C 1
ATOM 618 O O . GLU A 1 79 ? 9.992 -11.119 -33.851 1.00 83.25 79 GLU A O 1
ATOM 623 N N . ILE A 1 80 ? 8.823 -9.648 -32.625 1.00 83.44 80 ILE A N 1
ATOM 624 C CA . ILE A 1 80 ? 7.588 -9.693 -33.428 1.00 83.44 80 ILE A CA 1
ATOM 625 C C . ILE A 1 80 ? 7.350 -8.422 -34.266 1.00 83.44 80 ILE A C 1
ATOM 627 O O . ILE A 1 80 ? 6.290 -8.278 -34.873 1.00 83.44 80 ILE A O 1
ATOM 631 N N . GLY A 1 81 ? 8.317 -7.496 -34.312 1.00 78.31 81 GLY A N 1
ATOM 632 C CA . GLY A 1 81 ? 8.248 -6.269 -35.119 1.00 78.31 81 GLY A CA 1
ATOM 633 C C . GLY A 1 81 ? 7.319 -5.166 -34.586 1.00 78.31 81 GLY A C 1
ATOM 634 O O . GLY A 1 81 ? 6.923 -4.291 -35.350 1.00 78.31 81 GLY A O 1
ATOM 635 N N . ALA A 1 82 ? 6.971 -5.182 -33.296 1.00 79.69 82 ALA A N 1
ATOM 636 C CA . ALA A 1 82 ? 6.003 -4.282 -32.656 1.00 79.69 82 ALA A CA 1
ATOM 637 C C . ALA A 1 82 ? 6.621 -3.344 -31.594 1.00 79.69 82 ALA A C 1
ATOM 639 O O . ALA A 1 82 ? 5.941 -2.945 -30.649 1.00 79.69 82 ALA A O 1
ATOM 640 N N . ALA A 1 83 ? 7.908 -2.999 -31.708 1.00 74.00 83 ALA A N 1
ATOM 641 C CA . ALA A 1 83 ? 8.667 -2.271 -30.679 1.00 74.00 83 ALA A CA 1
ATOM 642 C C . ALA A 1 83 ? 8.011 -0.956 -30.199 1.00 74.00 83 ALA A C 1
ATOM 644 O O . ALA A 1 83 ? 8.124 -0.608 -29.023 1.00 74.00 83 ALA A O 1
ATOM 645 N N . ASP A 1 84 ? 7.258 -0.275 -31.067 1.00 75.88 84 ASP A N 1
ATOM 646 C CA . ASP A 1 84 ? 6.592 1.000 -30.768 1.00 75.88 84 ASP A CA 1
ATOM 647 C C . ASP A 1 84 ? 5.483 0.887 -29.699 1.00 75.88 84 ASP A C 1
ATOM 649 O O . ASP A 1 84 ? 5.136 1.875 -29.052 1.00 75.88 84 ASP A O 1
ATOM 653 N N . PHE A 1 85 ? 4.951 -0.318 -29.451 1.00 75.19 85 PHE A N 1
ATOM 654 C CA . PHE A 1 85 ? 3.941 -0.574 -28.412 1.00 75.19 85 PHE A CA 1
ATOM 655 C C . PHE A 1 85 ? 4.533 -0.886 -27.027 1.00 75.19 85 PHE A C 1
ATOM 657 O O . PHE A 1 85 ? 3.782 -1.034 -26.054 1.00 75.19 85 PHE A O 1
ATOM 664 N N . SER A 1 86 ? 5.864 -0.986 -26.895 1.00 77.12 86 SER A N 1
ATOM 665 C CA . SER A 1 86 ? 6.481 -1.508 -25.667 1.00 77.12 86 SER A CA 1
ATOM 666 C C . SER A 1 86 ? 6.257 -0.591 -24.464 1.00 77.12 86 SER A C 1
ATOM 668 O O . SER A 1 86 ? 6.102 -1.078 -23.347 1.00 77.12 86 SER A O 1
ATOM 670 N N . GLY A 1 87 ? 6.181 0.728 -24.681 1.00 75.38 87 GLY A N 1
ATOM 671 C CA . GLY A 1 87 ? 5.952 1.714 -23.620 1.00 75.38 87 GLY A CA 1
ATOM 672 C C . GLY A 1 87 ? 4.541 1.647 -23.028 1.00 75.38 87 GLY A C 1
ATOM 673 O O . GLY A 1 87 ? 4.376 1.638 -21.808 1.00 75.38 87 GLY A O 1
ATOM 674 N N . THR A 1 88 ? 3.513 1.538 -23.874 1.00 81.38 88 THR A N 1
A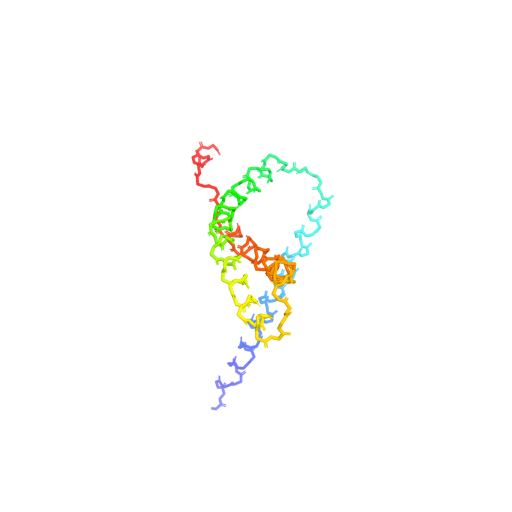TOM 675 C CA . THR A 1 88 ? 2.113 1.447 -23.426 1.00 81.38 88 THR A CA 1
ATOM 676 C C . THR A 1 88 ? 1.843 0.115 -22.726 1.00 81.38 88 THR A C 1
ATOM 678 O O . THR A 1 88 ? 1.178 0.086 -21.690 1.00 81.38 88 THR A O 1
ATOM 681 N N . GLY A 1 89 ? 2.420 -0.978 -23.241 1.00 78.75 89 GLY A N 1
ATOM 682 C CA . GLY A 1 89 ? 2.375 -2.290 -22.595 1.00 78.75 89 GLY A CA 1
ATOM 683 C C . GLY A 1 89 ? 3.083 -2.301 -21.238 1.00 78.75 89 GLY A C 1
ATOM 684 O O . GLY A 1 89 ? 2.554 -2.857 -20.276 1.00 78.75 89 GLY A O 1
ATOM 685 N N . ALA A 1 90 ? 4.234 -1.629 -21.127 1.00 84.12 90 ALA A N 1
ATOM 686 C CA . ALA A 1 90 ? 4.985 -1.549 -19.877 1.00 84.12 90 ALA A CA 1
ATOM 687 C C . ALA A 1 90 ? 4.249 -0.745 -18.812 1.00 84.12 90 ALA A C 1
ATOM 689 O O . ALA A 1 90 ? 4.183 -1.173 -17.659 1.00 84.12 90 ALA A O 1
ATOM 690 N N . ALA A 1 91 ? 3.648 0.381 -19.199 1.00 81.56 91 ALA A N 1
ATOM 691 C CA . ALA A 1 91 ? 2.855 1.200 -18.295 1.00 81.56 91 ALA A CA 1
ATOM 692 C C . ALA A 1 91 ? 1.624 0.439 -17.774 1.00 81.56 91 ALA A C 1
ATOM 694 O O . ALA A 1 91 ? 1.388 0.410 -16.567 1.00 81.56 91 ALA A O 1
ATOM 695 N N . LEU A 1 92 ? 0.875 -0.242 -18.650 1.00 84.06 92 LEU A N 1
ATOM 696 C CA . LEU A 1 92 ? -0.291 -1.036 -18.245 1.00 84.06 92 LEU A CA 1
ATOM 697 C C . LEU A 1 92 ? 0.088 -2.245 -17.377 1.00 84.06 92 LEU A C 1
ATOM 699 O O . LEU A 1 92 ? -0.541 -2.480 -16.341 1.00 84.06 92 LEU A O 1
ATOM 703 N N . GLY A 1 93 ? 1.130 -2.990 -17.756 1.00 80.81 93 GLY A N 1
ATOM 704 C CA . GLY A 1 93 ? 1.626 -4.130 -16.978 1.00 80.81 93 GLY A CA 1
ATOM 705 C C . GLY A 1 93 ? 2.139 -3.714 -15.598 1.00 80.81 93 GLY A C 1
ATOM 706 O O . GLY A 1 93 ? 1.895 -4.397 -14.606 1.00 80.81 93 GLY A O 1
ATOM 707 N N . THR A 1 94 ? 2.766 -2.539 -15.521 1.00 82.81 94 THR A N 1
ATOM 708 C CA . THR A 1 94 ? 3.268 -1.985 -14.264 1.00 82.81 94 THR A CA 1
ATOM 709 C C . THR A 1 94 ? 2.129 -1.537 -13.354 1.00 82.81 94 THR A C 1
ATOM 711 O O . THR A 1 94 ? 2.049 -1.979 -12.215 1.00 82.81 94 THR A O 1
ATOM 714 N N . VAL A 1 95 ? 1.189 -0.721 -13.842 1.00 82.56 95 VAL A N 1
ATOM 715 C CA . VAL A 1 95 ? 0.089 -0.183 -13.018 1.00 82.56 95 VAL A CA 1
ATOM 716 C C . VAL A 1 95 ? -0.793 -1.294 -12.440 1.00 82.56 95 VAL A C 1
ATOM 718 O O . VAL A 1 95 ? -1.172 -1.237 -11.269 1.00 82.56 95 VAL A O 1
ATOM 721 N N . THR A 1 96 ? -1.086 -2.324 -13.236 1.00 84.38 96 THR A N 1
ATOM 722 C CA . THR A 1 96 ? -1.957 -3.435 -12.820 1.00 84.38 96 THR A CA 1
ATOM 723 C C . THR A 1 96 ? -1.345 -4.327 -11.738 1.00 84.38 96 THR A C 1
ATOM 725 O O . THR A 1 96 ? -2.092 -4.894 -10.944 1.00 84.38 96 THR A O 1
ATOM 728 N N . GLN A 1 97 ? -0.016 -4.419 -11.646 1.00 83.75 97 GLN A N 1
ATOM 729 C CA . GLN A 1 97 ? 0.668 -5.204 -10.608 1.00 83.75 97 GLN A CA 1
ATOM 730 C C . GLN A 1 97 ? 1.129 -4.345 -9.429 1.00 83.75 97 GLN A C 1
ATOM 732 O O . GLN A 1 97 ? 0.974 -4.735 -8.272 1.00 83.75 97 GLN A O 1
ATOM 737 N N . THR A 1 98 ? 1.642 -3.144 -9.696 1.00 80.75 98 THR A N 1
ATOM 738 C CA . THR A 1 98 ? 2.085 -2.208 -8.661 1.00 80.75 98 THR A CA 1
ATOM 739 C C . THR A 1 98 ? 0.921 -1.751 -7.786 1.00 80.75 98 THR A C 1
ATOM 741 O O . THR A 1 98 ? 1.105 -1.645 -6.578 1.00 80.75 98 THR A O 1
ATOM 744 N N . GLY A 1 99 ? -0.282 -1.553 -8.343 1.00 81.44 99 GLY A N 1
ATOM 745 C CA . GLY A 1 99 ? -1.468 -1.179 -7.563 1.00 81.44 99 GLY A CA 1
ATOM 746 C C . GLY A 1 99 ? -1.734 -2.143 -6.394 1.00 81.44 99 GLY A C 1
ATOM 747 O O . GLY A 1 99 ? -1.634 -1.730 -5.237 1.00 81.44 99 GLY A O 1
ATOM 748 N N . PRO A 1 100 ? -1.989 -3.437 -6.658 1.00 86.19 100 PRO A N 1
ATOM 749 C CA . PRO A 1 100 ? -2.192 -4.435 -5.609 1.00 86.19 100 PRO A CA 1
ATOM 750 C C . PRO A 1 100 ? -0.999 -4.586 -4.652 1.00 86.19 100 PRO A C 1
ATOM 752 O O . PRO A 1 100 ? -1.194 -4.608 -3.438 1.00 86.19 100 PRO A O 1
ATOM 755 N N . ILE A 1 101 ? 0.238 -4.625 -5.161 1.00 84.50 101 ILE A N 1
ATOM 756 C CA . ILE A 1 101 ? 1.439 -4.832 -4.331 1.00 84.50 101 ILE A CA 1
ATOM 757 C C . ILE A 1 101 ? 1.621 -3.692 -3.324 1.00 84.50 101 ILE A C 1
ATOM 759 O O . ILE A 1 101 ? 1.860 -3.937 -2.141 1.00 84.50 101 ILE A O 1
ATOM 763 N N . VAL A 1 102 ? 1.473 -2.446 -3.777 1.00 79.38 102 VAL A N 1
ATOM 764 C CA . VAL A 1 102 ? 1.635 -1.268 -2.919 1.00 79.38 102 VAL A CA 1
ATOM 765 C C . VAL A 1 102 ? 0.546 -1.229 -1.857 1.00 79.38 102 VAL A C 1
ATOM 767 O O . VAL A 1 102 ? 0.846 -0.971 -0.695 1.00 79.38 102 VAL A O 1
ATOM 770 N N . THR A 1 103 ? -0.703 -1.541 -2.213 1.00 83.50 103 THR A N 1
ATOM 771 C CA . THR A 1 103 ? -1.789 -1.563 -1.222 1.00 83.50 103 THR A CA 1
ATOM 772 C C . THR A 1 103 ? -1.550 -2.601 -0.124 1.00 83.50 103 THR A C 1
ATOM 774 O O . THR A 1 103 ? -1.700 -2.280 1.053 1.00 83.50 103 THR A O 1
ATOM 777 N N . VAL A 1 104 ? -1.088 -3.806 -0.471 1.00 85.00 104 VAL A N 1
ATOM 778 C CA . VAL A 1 104 ? -0.780 -4.865 0.505 1.00 85.00 104 VAL A CA 1
ATOM 779 C C . VAL A 1 104 ? 0.419 -4.481 1.378 1.00 85.00 104 VAL A C 1
ATOM 781 O O . VAL A 1 104 ? 0.378 -4.687 2.588 1.00 85.00 104 VAL A O 1
ATOM 784 N N . LEU A 1 105 ? 1.460 -3.871 0.801 1.00 77.50 105 LEU A N 1
ATOM 785 C CA . LEU A 1 105 ? 2.635 -3.406 1.545 1.00 77.50 105 LEU A CA 1
ATOM 786 C C . LEU A 1 105 ? 2.275 -2.313 2.558 1.00 77.50 105 LEU A C 1
ATOM 788 O O . LEU A 1 105 ? 2.735 -2.354 3.697 1.00 77.50 105 LEU A O 1
ATOM 792 N N . VAL A 1 106 ? 1.444 -1.348 2.153 1.00 74.12 106 VAL A N 1
ATOM 793 C CA . VAL A 1 106 ? 0.963 -0.279 3.037 1.00 74.12 106 VAL A CA 1
ATOM 794 C C . VAL A 1 106 ? 0.166 -0.879 4.187 1.00 74.12 106 VAL A C 1
ATOM 796 O O . VAL A 1 106 ? 0.455 -0.581 5.340 1.00 74.12 106 VAL A O 1
ATOM 799 N N . VAL A 1 107 ? -0.792 -1.761 3.895 1.00 78.31 107 VAL A N 1
ATOM 800 C CA . VAL A 1 107 ? -1.628 -2.397 4.923 1.00 78.31 107 VAL A CA 1
ATOM 801 C C . VAL A 1 107 ? -0.782 -3.233 5.893 1.00 78.31 107 VAL A C 1
ATOM 803 O O . VAL A 1 107 ? -0.989 -3.155 7.103 1.00 78.31 107 VAL A O 1
ATOM 806 N N . ALA A 1 108 ? 0.214 -3.971 5.394 1.00 76.81 108 ALA A N 1
ATOM 807 C CA . ALA A 1 108 ? 1.103 -4.786 6.222 1.00 76.81 108 ALA A CA 1
ATOM 808 C C . ALA A 1 108 ? 2.105 -3.956 7.050 1.00 76.81 108 ALA A C 1
ATOM 810 O O . ALA A 1 108 ? 2.397 -4.311 8.189 1.00 76.81 108 ALA A O 1
ATOM 811 N N . GLY A 1 109 ? 2.631 -2.854 6.504 1.00 66.69 109 GLY A N 1
ATOM 812 C CA . GLY A 1 109 ? 3.613 -1.996 7.180 1.00 66.69 109 GLY A CA 1
ATOM 813 C C . GLY A 1 109 ? 2.997 -1.003 8.170 1.00 66.69 109 GLY A C 1
ATOM 814 O O . GLY A 1 109 ? 3.617 -0.666 9.176 1.00 66.69 109 GLY A O 1
ATOM 815 N N . ALA A 1 110 ? 1.769 -0.555 7.913 1.00 64.06 110 ALA A N 1
ATOM 816 C CA . ALA A 1 110 ? 1.057 0.417 8.737 1.00 64.06 110 ALA A CA 1
ATOM 817 C C . ALA A 1 110 ? 0.517 -0.162 10.047 1.00 64.06 110 ALA A C 1
ATOM 819 O O . ALA A 1 110 ? 0.499 0.523 11.066 1.00 64.06 110 ALA A O 1
ATOM 820 N N . GLY A 1 111 ? 0.050 -1.413 10.014 1.00 61.66 111 GLY A N 1
ATOM 821 C CA . GLY A 1 111 ? -0.731 -1.998 11.106 1.00 61.66 111 GLY A CA 1
ATOM 822 C C . GLY A 1 111 ? 0.058 -2.311 12.380 1.00 61.66 111 GLY A C 1
ATOM 823 O O . GLY A 1 111 ? -0.556 -2.602 13.401 1.00 61.66 111 GLY A O 1
ATOM 824 N N . GLY A 1 112 ? 1.395 -2.273 12.336 1.00 61.31 112 GLY A N 1
ATOM 825 C CA . GLY A 1 112 ? 2.242 -2.753 13.434 1.00 61.31 112 GLY A CA 1
ATOM 826 C C . GLY A 1 112 ? 3.084 -1.701 14.154 1.00 61.31 112 GLY A C 1
ATOM 827 O O . GLY A 1 112 ? 3.638 -2.015 15.205 1.00 61.31 112 GLY A O 1
ATOM 828 N N . VAL A 1 113 ? 3.222 -0.483 13.617 1.00 60.91 113 VAL A N 1
ATOM 829 C CA . VAL A 1 113 ? 4.228 0.473 14.111 1.00 60.91 113 VAL A CA 1
ATOM 830 C C . VAL A 1 113 ? 3.557 1.718 14.696 1.00 60.91 113 VAL A C 1
ATOM 832 O O . VAL A 1 113 ? 3.017 2.528 13.938 1.00 60.91 113 VAL A O 1
ATOM 835 N N . PRO A 1 114 ? 3.580 1.901 16.030 1.00 60.56 114 PRO A N 1
ATOM 836 C CA . PRO A 1 114 ? 3.119 3.138 16.642 1.00 60.56 114 PRO A CA 1
ATOM 837 C C . PRO A 1 114 ? 4.061 4.301 16.280 1.00 60.56 114 PRO A C 1
ATOM 839 O O . PRO A 1 114 ? 5.26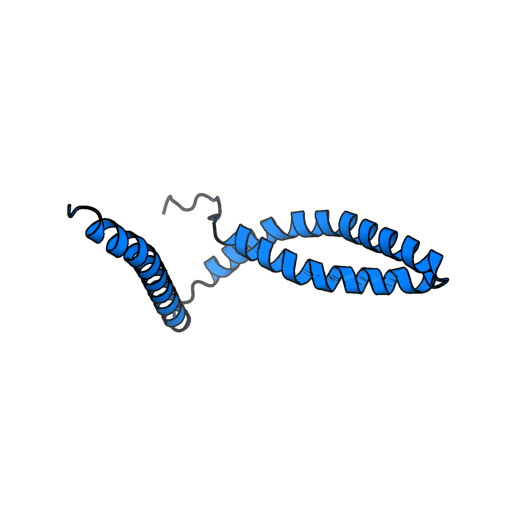7 4.087 16.111 1.00 60.56 114 PRO A O 1
ATOM 842 N N . PRO A 1 115 ? 3.538 5.534 16.156 1.00 63.78 115 PRO A N 1
ATOM 843 C CA . PRO A 1 115 ? 4.363 6.707 15.907 1.00 63.78 115 PRO A CA 1
ATOM 844 C C . PRO A 1 115 ? 5.382 6.862 17.039 1.00 63.78 115 PRO A C 1
ATOM 846 O O . PRO A 1 115 ? 5.043 6.944 18.218 1.00 63.78 115 PRO A O 1
ATOM 849 N N . VAL A 1 116 ? 6.661 6.863 16.678 1.00 68.00 116 VAL A N 1
ATOM 850 C CA . VAL A 1 116 ? 7.757 7.061 17.626 1.00 68.00 116 VAL A CA 1
ATOM 851 C C . VAL A 1 116 ? 7.902 8.555 17.938 1.00 68.00 116 VAL A C 1
ATOM 853 O O . VAL A 1 116 ? 8.709 9.240 17.318 1.00 68.00 116 VAL A O 1
ATOM 856 N N . ASN A 1 117 ? 7.102 9.081 18.874 1.00 58.28 117 ASN A N 1
ATOM 857 C CA . ASN A 1 117 ? 7.338 10.393 19.493 1.00 58.28 117 ASN A CA 1
ATOM 858 C C . ASN A 1 117 ? 6.662 10.569 20.873 1.00 58.28 117 ASN A C 1
ATOM 860 O O . ASN A 1 117 ? 5.443 10.629 20.976 1.00 58.28 117 ASN A O 1
ATOM 864 N N . GLU A 1 118 ? 7.496 10.676 21.917 1.00 58.06 118 GLU A N 1
ATOM 865 C CA . GLU A 1 118 ? 7.493 11.579 23.102 1.00 58.06 118 GLU A CA 1
ATOM 866 C C . GLU A 1 118 ? 6.193 11.975 23.847 1.00 58.06 118 GLU A C 1
ATOM 868 O O . GLU A 1 118 ? 6.253 12.709 24.829 1.00 58.06 118 GLU A O 1
ATOM 873 N N . SER A 1 119 ? 5.026 11.466 23.475 1.00 51.97 119 SER A N 1
ATOM 874 C CA . SER A 1 119 ? 3.722 11.805 24.062 1.00 51.97 119 SER A CA 1
ATOM 875 C C . SER A 1 119 ? 3.284 10.851 25.182 1.00 51.97 119 SER A C 1
ATOM 877 O O . SER A 1 119 ? 2.216 11.024 25.751 1.00 51.97 119 SER A O 1
ATOM 879 N N . ALA A 1 120 ? 4.141 9.905 25.584 1.00 49.53 120 ALA A N 1
ATOM 880 C CA . ALA A 1 120 ? 3.915 9.009 26.725 1.00 49.53 120 ALA A CA 1
ATOM 881 C C . ALA A 1 120 ? 4.138 9.668 28.110 1.00 49.53 120 ALA A C 1
ATOM 883 O O . ALA A 1 120 ? 4.250 8.963 29.111 1.00 49.53 120 ALA A O 1
ATOM 884 N N . LEU A 1 121 ? 4.248 11.001 28.177 1.00 51.25 121 LEU A N 1
ATOM 885 C CA . LEU A 1 121 ? 4.485 11.762 29.413 1.00 51.25 121 LEU A CA 1
ATOM 886 C C . LEU A 1 121 ? 3.350 12.731 29.788 1.00 51.25 121 LEU A C 1
ATOM 888 O O . LEU A 1 121 ? 3.548 13.562 30.675 1.00 51.25 121 LEU A O 1
ATOM 892 N N . PHE A 1 122 ? 2.169 12.604 29.178 1.00 45.69 122 PHE A N 1
ATOM 893 C CA . PHE A 1 122 ? 0.947 13.247 29.671 1.00 45.69 122 PHE A CA 1
ATOM 894 C C . PHE A 1 122 ? -0.199 12.244 29.766 1.00 45.69 122 PHE A C 1
ATOM 896 O O . PHE A 1 122 ? -0.413 11.506 28.780 1.00 45.69 122 PHE A O 1
#

pLDDT: mean 77.31, std 11.08, range [45.69, 91.38]